Protein AF-A0A9D2L8S3-F1 (afdb_monomer_lite)

InterPro domains:
  IPR018649 SHOCT domain [PF09851] (32-58)

Secondary structure (DSSP, 8-state):
----------------------S-HHHHHHHHHHHHHHHHHTTSS-HHHHHHHHHHHHH--

Sequence (61 aa):
TATNAVNAFSQKGISTHEIIVDENDQEDIENRLKAAKKLYEEGIITKEEYESKRKEILKDL

Radius of gyration: 19.04 Å; chains: 1; bounding box: 32×61×25 Å

Foldseek 3Di:
DDDDDDPPVPPDPPPPPPPPPDPDLVVVLVVQLVVLVVCVVVVVDDPVVSVVSNVVSVVVD

Structure (mmCIF, N/CA/C/O backbone):
data_AF-A0A9D2L8S3-F1
#
_entry.id   AF-A0A9D2L8S3-F1
#
loop_
_atom_site.group_PDB
_atom_site.id
_atom_site.type_symbol
_atom_site.label_atom_id
_atom_site.label_alt_id
_atom_site.label_comp_id
_atom_site.label_asym_id
_atom_site.label_entity_id
_atom_site.label_seq_id
_atom_site.pdbx_PDB_ins_code
_atom_site.Cartn_x
_atom_site.Cartn_y
_atom_site.Cartn_z
_atom_site.occupancy
_a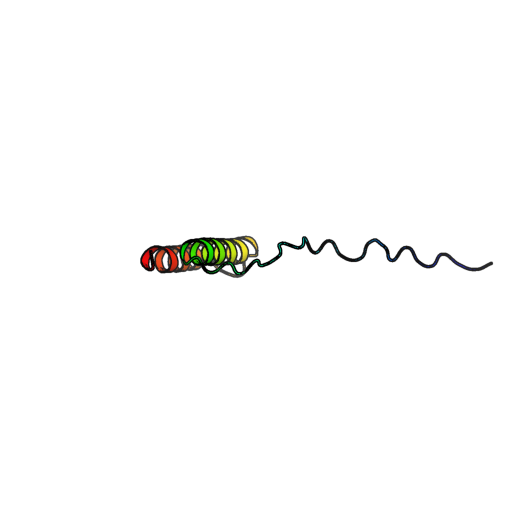tom_site.B_iso_or_equiv
_atom_site.auth_seq_id
_atom_site.auth_comp_id
_atom_site.auth_asym_id
_atom_site.auth_atom_id
_atom_site.pdbx_PDB_model_num
ATOM 1 N N . THR A 1 1 ? 23.337 47.214 4.589 1.00 51.50 1 THR A N 1
ATOM 2 C CA . THR A 1 1 ? 21.899 46.931 4.440 1.00 51.50 1 THR A CA 1
ATOM 3 C C . THR A 1 1 ? 21.672 46.107 3.202 1.00 51.50 1 THR A C 1
ATOM 5 O O . THR A 1 1 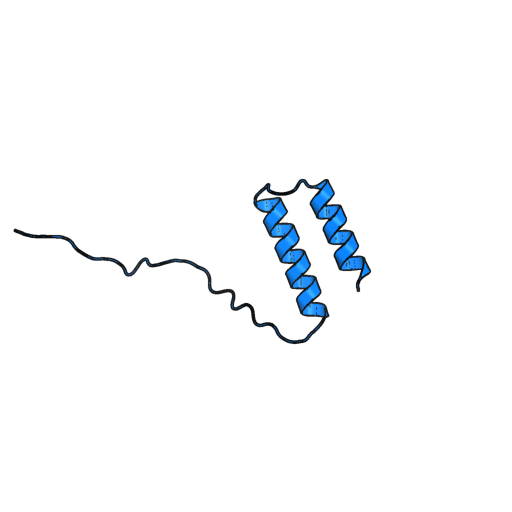? 22.288 46.402 2.190 1.00 51.50 1 THR A O 1
ATOM 8 N N . ALA A 1 2 ? 20.764 45.143 3.342 1.00 48.59 2 ALA A N 1
ATOM 9 C CA . ALA A 1 2 ? 20.200 44.238 2.348 1.00 48.59 2 ALA A CA 1
ATOM 10 C C . ALA A 1 2 ? 21.052 43.032 1.921 1.00 48.59 2 ALA A C 1
ATOM 12 O O . ALA A 1 2 ? 22.221 43.184 1.605 1.00 48.59 2 ALA A O 1
ATOM 13 N N . THR A 1 3 ? 20.542 41.807 1.835 1.00 50.41 3 THR A N 1
ATOM 14 C CA . THR A 1 3 ? 19.413 41.101 2.473 1.00 50.41 3 THR A CA 1
ATOM 15 C C . THR A 1 3 ? 19.727 39.628 2.204 1.00 50.41 3 THR A C 1
ATOM 17 O O . THR A 1 3 ? 20.182 39.293 1.113 1.00 50.41 3 THR A O 1
AT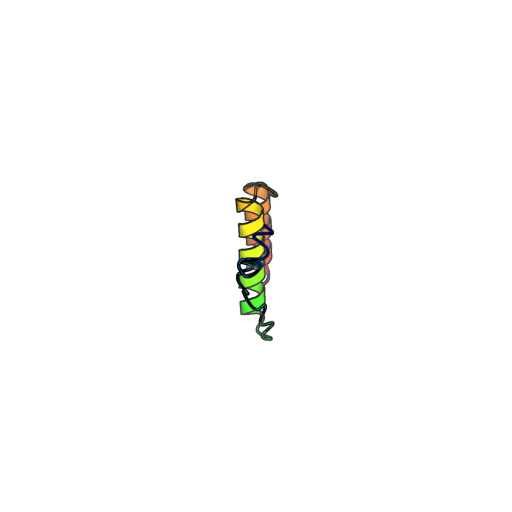OM 20 N N . ASN A 1 4 ? 19.487 38.749 3.174 1.00 60.44 4 ASN A N 1
ATOM 21 C CA . ASN A 1 4 ? 19.461 37.305 2.959 1.00 60.44 4 ASN A CA 1
ATOM 22 C C . ASN A 1 4 ? 18.481 36.950 1.830 1.00 60.44 4 ASN A C 1
ATOM 24 O O . ASN A 1 4 ? 17.271 37.051 2.009 1.00 60.44 4 ASN A O 1
ATOM 28 N N . ALA A 1 5 ? 18.999 36.534 0.684 1.00 56.94 5 ALA A N 1
ATOM 29 C CA . ALA A 1 5 ? 18.263 35.882 -0.392 1.00 56.94 5 ALA A CA 1
ATOM 30 C C . ALA A 1 5 ? 19.349 35.236 -1.260 1.00 56.94 5 ALA A C 1
ATOM 32 O O . ALA A 1 5 ? 20.210 35.929 -1.774 1.00 56.94 5 ALA A O 1
ATOM 33 N N . VAL A 1 6 ? 19.461 33.929 -1.430 1.00 56.97 6 VAL A N 1
ATOM 34 C CA . VAL A 1 6 ? 18.420 32.921 -1.549 1.00 56.97 6 VAL A CA 1
ATOM 35 C C . VAL A 1 6 ? 19.141 31.593 -1.339 1.00 56.97 6 VAL A C 1
ATOM 37 O O . VAL A 1 6 ? 19.962 31.201 -2.162 1.00 56.97 6 VAL A O 1
ATOM 40 N N . ASN A 1 7 ? 18.854 30.889 -0.248 1.00 59.56 7 ASN A N 1
ATOM 41 C CA . ASN A 1 7 ? 19.179 29.470 -0.173 1.00 59.56 7 ASN A CA 1
ATOM 42 C C . ASN A 1 7 ? 17.982 28.712 -0.758 1.00 59.56 7 ASN A C 1
ATOM 44 O O . ASN A 1 7 ? 17.103 28.250 -0.039 1.00 59.56 7 ASN A O 1
ATOM 48 N N . ALA A 1 8 ? 17.895 28.691 -2.090 1.00 57.19 8 ALA A N 1
ATOM 49 C CA . ALA A 1 8 ? 16.866 27.961 -2.834 1.00 57.19 8 ALA A CA 1
ATOM 50 C C . ALA A 1 8 ? 17.367 26.580 -3.308 1.00 57.19 8 ALA A C 1
ATOM 52 O O . ALA A 1 8 ? 16.784 25.991 -4.218 1.00 57.19 8 ALA A O 1
ATOM 53 N N . PHE A 1 9 ? 18.444 26.070 -2.690 1.00 55.09 9 PHE A N 1
ATOM 54 C CA . PHE A 1 9 ? 19.013 24.739 -2.940 1.00 55.09 9 PHE A CA 1
ATOM 55 C C . PHE A 1 9 ? 18.501 23.656 -1.972 1.00 55.09 9 PHE A C 1
ATOM 57 O O . PHE A 1 9 ? 18.987 22.535 -1.984 1.00 55.09 9 PHE A O 1
ATOM 64 N N . SER A 1 10 ? 17.458 23.930 -1.185 1.00 54.69 10 SER A N 1
ATOM 65 C CA . SER A 1 10 ? 16.616 22.861 -0.622 1.00 54.69 10 SER A CA 1
ATOM 66 C C . SER A 1 10 ? 15.357 22.696 -1.474 1.00 54.69 10 SER A C 1
ATOM 68 O O . SER A 1 10 ? 14.230 22.605 -0.988 1.00 54.69 10 SER A O 1
ATOM 70 N N . GLN A 1 11 ? 15.525 22.746 -2.798 1.00 52.94 11 GLN A N 1
ATOM 71 C CA . GLN A 1 11 ? 14.458 22.349 -3.695 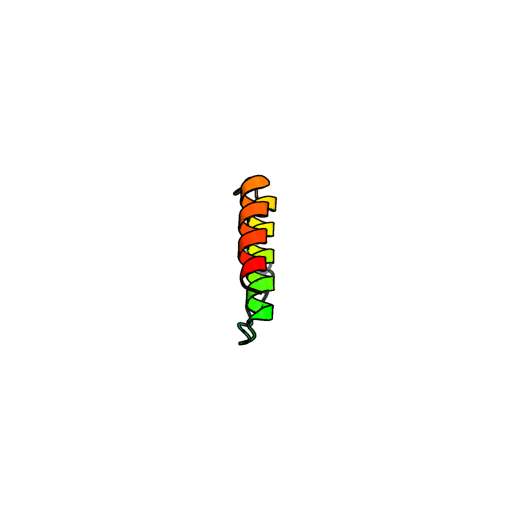1.00 52.94 11 GLN A CA 1
ATOM 72 C C . GLN A 1 11 ? 14.399 20.832 -3.701 1.00 52.94 11 GLN A C 1
ATOM 74 O O . GLN A 1 11 ? 15.090 20.149 -4.445 1.00 52.94 11 GLN A O 1
ATOM 79 N N . LYS A 1 12 ? 13.449 20.371 -2.888 1.00 54.69 12 LYS A N 1
ATOM 80 C CA . LYS A 1 12 ? 12.592 19.248 -3.227 1.00 54.69 12 LYS A CA 1
ATOM 81 C C . LYS A 1 12 ? 13.322 17.911 -3.144 1.00 54.69 12 LYS A C 1
ATOM 83 O O . LYS A 1 12 ? 13.755 17.333 -4.132 1.00 54.69 12 LYS A O 1
ATOM 88 N N . GLY A 1 13 ? 13.312 17.366 -1.930 1.00 50.94 13 GLY A N 1
ATOM 89 C CA . GLY A 1 13 ? 13.302 15.924 -1.697 1.00 50.94 13 GLY A CA 1
ATOM 90 C C . GLY A 1 13 ? 12.057 15.273 -2.306 1.00 50.94 13 GLY A C 1
ATOM 91 O O . GLY A 1 13 ? 11.208 14.745 -1.599 1.00 50.94 13 GLY A O 1
ATOM 92 N N . ILE A 1 14 ? 11.933 15.329 -3.628 1.00 52.22 14 ILE A N 1
ATOM 93 C CA . ILE A 1 14 ? 11.242 14.303 -4.390 1.00 52.22 14 ILE A CA 1
ATOM 94 C C . ILE A 1 14 ? 12.307 13.249 -4.636 1.00 52.22 14 ILE A C 1
ATOM 96 O O . ILE A 1 14 ? 13.186 13.419 -5.470 1.00 52.22 14 ILE A O 1
ATOM 100 N N . SER A 1 15 ? 12.292 12.204 -3.811 1.00 48.12 15 SER A N 1
ATOM 101 C CA . SER A 1 15 ? 13.046 10.992 -4.097 1.00 48.12 15 SER A CA 1
ATOM 102 C C . SER A 1 15 ? 12.647 10.551 -5.503 1.00 48.12 15 SER A C 1
ATOM 104 O O . SER A 1 15 ? 11.513 10.120 -5.716 1.00 48.12 15 SER A O 1
ATOM 106 N N . THR A 1 16 ? 13.554 10.753 -6.458 1.00 49.94 16 THR A N 1
ATOM 107 C CA . THR A 1 16 ? 13.471 10.280 -7.835 1.00 49.94 16 THR A CA 1
ATOM 108 C C . THR A 1 16 ? 13.522 8.759 -7.797 1.00 49.94 16 THR A C 1
ATOM 110 O O . THR A 1 16 ? 14.544 8.151 -8.087 1.00 49.94 16 THR A O 1
ATOM 113 N N . HIS A 1 17 ? 12.434 8.116 -7.378 1.00 51.41 17 HIS A N 1
ATOM 114 C CA . HIS A 1 17 ? 12.161 6.782 -7.882 1.00 51.41 17 HIS A CA 1
ATOM 115 C C . HIS A 1 17 ? 11.731 7.010 -9.323 1.00 51.41 17 HIS A C 1
ATOM 117 O O . HIS A 1 17 ? 10.571 7.289 -9.618 1.00 51.41 17 HIS A O 1
ATOM 123 N N . GLU A 1 18 ? 12.751 7.063 -10.172 1.00 48.94 18 GLU A N 1
ATOM 124 C CA . GLU A 1 18 ? 12.668 6.904 -11.609 1.00 48.94 18 GLU A CA 1
ATOM 125 C C . GLU A 1 18 ? 11.682 5.763 -11.865 1.00 48.94 18 GLU A C 1
ATOM 127 O O . GLU A 1 18 ? 11.900 4.636 -11.424 1.00 48.94 18 GLU A O 1
ATOM 132 N N . ILE A 1 19 ? 10.529 6.075 -12.457 1.00 56.47 19 ILE A N 1
ATOM 133 C CA . ILE A 1 19 ? 9.612 5.036 -12.913 1.00 56.47 19 ILE A CA 1
ATOM 134 C C . ILE A 1 19 ? 10.240 4.533 -14.209 1.00 56.47 19 ILE A C 1
ATOM 136 O O . ILE A 1 19 ? 9.910 5.005 -15.296 1.00 56.47 19 ILE A O 1
ATOM 140 N N . ILE A 1 20 ? 11.240 3.665 -14.063 1.00 53.19 20 ILE A N 1
ATOM 141 C CA . ILE A 1 20 ? 11.760 2.850 -15.151 1.00 53.19 20 ILE A CA 1
ATOM 142 C C . ILE A 1 20 ? 10.603 1.911 -15.486 1.00 53.19 20 ILE A C 1
ATOM 144 O O . ILE A 1 20 ? 10.287 1.003 -14.726 1.00 53.19 20 ILE A O 1
ATOM 148 N N . VAL A 1 21 ? 9.869 2.226 -16.552 1.00 55.72 21 VAL A N 1
ATOM 149 C CA . VAL A 1 21 ? 8.873 1.310 -17.109 1.00 55.72 21 VAL A CA 1
ATOM 150 C C . VAL A 1 21 ? 9.661 0.332 -17.969 1.00 55.72 21 VAL A C 1
ATOM 152 O O . VAL A 1 21 ? 9.784 0.536 -19.174 1.00 55.72 21 VAL A O 1
ATOM 155 N N . ASP A 1 22 ? 10.279 -0.657 -17.324 1.00 46.03 22 ASP A N 1
ATOM 156 C CA . ASP A 1 22 ? 10.822 -1.821 -18.016 1.00 46.03 22 ASP A CA 1
ATOM 157 C C . ASP A 1 22 ? 9.679 -2.816 -18.267 1.00 46.03 22 ASP A C 1
ATOM 159 O O . ASP A 1 22 ? 8.814 -3.058 -17.423 1.00 46.03 22 ASP A O 1
ATOM 163 N N . GLU A 1 23 ? 9.638 -3.340 -19.488 1.00 51.91 23 GLU A N 1
ATOM 164 C CA . GLU A 1 23 ? 8.544 -4.118 -20.078 1.00 51.91 23 GLU A CA 1
ATOM 165 C C . GLU A 1 23 ? 8.505 -5.569 -19.550 1.00 51.91 23 GLU A C 1
ATOM 167 O O . GLU A 1 23 ? 8.534 -6.528 -20.319 1.00 51.91 23 GLU A O 1
ATOM 172 N N . ASN A 1 24 ? 8.470 -5.752 -18.227 1.00 57.44 24 ASN A N 1
ATOM 173 C CA . ASN A 1 24 ? 8.307 -7.058 -17.588 1.00 57.44 24 ASN A CA 1
ATOM 174 C C . ASN A 1 24 ? 7.029 -7.069 -16.742 1.00 57.44 24 ASN A C 1
ATOM 176 O O . ASN A 1 24 ? 6.951 -6.403 -15.714 1.00 57.44 24 ASN A O 1
ATOM 180 N N . ASP A 1 25 ? 6.041 -7.879 -17.128 1.00 61.03 25 ASP A N 1
ATOM 181 C CA . ASP A 1 25 ? 4.735 -7.994 -16.450 1.00 61.03 25 ASP A CA 1
ATOM 182 C C . ASP A 1 25 ? 4.843 -8.249 -14.929 1.00 61.03 25 ASP A C 1
ATOM 184 O O . ASP A 1 25 ? 3.983 -7.846 -14.146 1.00 61.03 25 ASP A O 1
ATOM 188 N N . GLN A 1 26 ? 5.931 -8.881 -14.477 1.00 61.81 26 GLN A N 1
ATOM 189 C CA . GLN A 1 26 ? 6.207 -9.103 -13.053 1.00 61.81 26 GLN A CA 1
ATOM 190 C C . GLN A 1 26 ? 6.552 -7.814 -12.290 1.00 61.81 26 GLN A C 1
ATOM 192 O O . GLN A 1 26 ? 6.172 -7.670 -11.125 1.00 61.81 26 GLN A O 1
ATOM 197 N N . GLU A 1 27 ? 7.231 -6.868 -12.937 1.00 63.12 27 GLU A N 1
ATOM 198 C CA . GLU A 1 27 ? 7.601 -5.577 -12.352 1.00 63.12 27 GLU A CA 1
ATOM 199 C C . GLU A 1 27 ? 6.379 -4.646 -12.250 1.00 63.12 27 GLU A C 1
ATOM 201 O O . GLU A 1 27 ? 6.231 -3.907 -11.272 1.00 63.12 27 GLU A O 1
ATOM 206 N N . ASP A 1 28 ? 5.426 -4.754 -13.182 1.00 76.50 28 ASP A N 1
ATOM 207 C CA . ASP A 1 28 ? 4.145 -4.036 -13.105 1.00 76.50 28 ASP A CA 1
ATOM 208 C C . ASP A 1 28 ? 3.288 -4.513 -11.916 1.00 76.50 28 ASP A C 1
ATOM 210 O O . ASP A 1 28 ? 2.743 -3.705 -11.157 1.00 76.50 28 ASP A O 1
ATOM 214 N N . ILE A 1 29 ? 3.233 -5.825 -11.662 1.00 82.31 29 ILE A N 1
ATOM 215 C CA . ILE A 1 29 ? 2.522 -6.389 -10.501 1.00 82.31 29 ILE A CA 1
ATOM 216 C C . ILE A 1 29 ? 3.114 -5.865 -9.185 1.00 82.31 29 ILE A C 1
ATOM 218 O O . ILE A 1 29 ? 2.367 -5.442 -8.293 1.00 82.31 29 ILE A O 1
ATOM 222 N N . GLU A 1 30 ? 4.442 -5.842 -9.053 1.00 82.69 30 GLU A N 1
ATOM 223 C CA . GLU A 1 30 ? 5.108 -5.316 -7.857 1.00 82.69 30 GLU A CA 1
ATOM 224 C C . GLU A 1 30 ? 4.830 -3.816 -7.661 1.00 82.69 30 GLU A C 1
ATOM 226 O O . GLU A 1 30 ? 4.488 -3.378 -6.554 1.00 82.69 30 GLU A O 1
ATOM 231 N N . ASN A 1 31 ? 4.873 -3.035 -8.741 1.00 84.25 31 ASN A N 1
ATOM 232 C CA . ASN A 1 31 ? 4.555 -1.609 -8.714 1.00 84.25 31 ASN A CA 1
ATOM 233 C C . ASN A 1 31 ? 3.094 -1.346 -8.315 1.00 84.25 31 ASN A C 1
ATOM 235 O O . ASN A 1 31 ? 2.828 -0.492 -7.456 1.00 84.25 31 ASN A O 1
ATOM 239 N N . ARG A 1 32 ? 2.143 -2.120 -8.851 1.00 85.62 32 ARG A N 1
ATOM 240 C CA . ARG A 1 32 ? 0.716 -2.054 -8.482 1.00 85.62 32 ARG A CA 1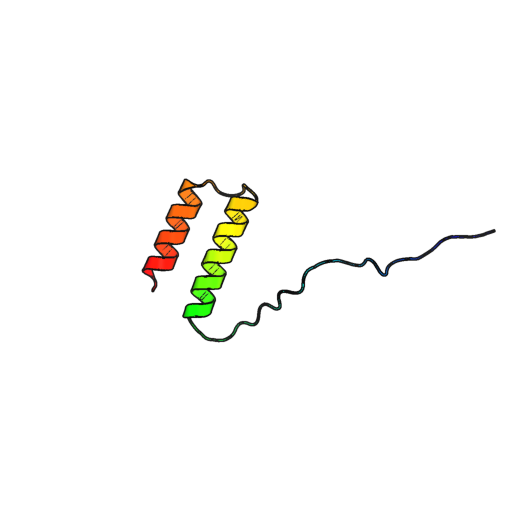
ATOM 241 C C . ARG A 1 32 ? 0.499 -2.386 -7.002 1.00 85.62 32 ARG A C 1
ATOM 243 O O . ARG A 1 32 ? -0.261 -1.688 -6.321 1.00 85.62 32 ARG A O 1
ATOM 250 N N . LEU A 1 33 ? 1.192 -3.396 -6.471 1.00 89.06 33 LEU A N 1
ATOM 251 C CA . LEU A 1 33 ? 1.142 -3.753 -5.047 1.00 89.06 33 LEU A CA 1
ATOM 252 C C . LEU A 1 33 ? 1.720 -2.648 -4.155 1.00 89.06 33 LEU A C 1
ATOM 254 O O . LEU A 1 33 ? 1.126 -2.300 -3.128 1.00 89.06 33 LEU A O 1
ATOM 258 N N . LYS A 1 34 ? 2.851 -2.063 -4.555 1.00 89.25 34 LYS A N 1
ATOM 259 C CA . LYS A 1 34 ? 3.498 -0.959 -3.835 1.00 89.25 34 LYS A CA 1
ATOM 260 C C . LYS A 1 34 ? 2.606 0.282 -3.794 1.00 89.25 34 LYS A C 1
ATOM 262 O O . LYS A 1 34 ? 2.461 0.894 -2.735 1.00 89.25 34 LYS A O 1
ATOM 267 N N . ALA A 1 35 ? 1.947 0.609 -4.906 1.00 87.44 35 ALA A N 1
ATOM 268 C CA . ALA A 1 35 ? 0.972 1.693 -4.971 1.00 87.44 35 ALA A CA 1
ATOM 269 C C . ALA A 1 35 ? -0.231 1.439 -4.046 1.00 87.44 35 ALA A C 1
ATOM 271 O O . ALA A 1 35 ? -0.609 2.325 -3.280 1.00 87.44 35 ALA A O 1
ATOM 272 N N . ALA A 1 36 ? -0.793 0.224 -4.048 1.00 88.88 36 ALA A N 1
ATOM 273 C CA . ALA A 1 36 ? -1.893 -0.136 -3.150 1.00 88.88 36 ALA A CA 1
ATOM 274 C C . ALA A 1 36 ? -1.497 -0.010 -1.668 1.00 88.88 36 ALA A C 1
ATOM 276 O O . ALA A 1 36 ? -2.267 0.521 -0.867 1.00 88.88 36 ALA A O 1
ATOM 277 N N . LYS A 1 37 ? -0.281 -0.439 -1.308 1.00 89.38 37 LYS A N 1
ATOM 278 C CA . LYS A 1 37 ? 0.240 -0.326 0.061 1.00 89.38 37 LYS A CA 1
ATOM 279 C C . LYS A 1 37 ? 0.397 1.132 0.488 1.00 89.38 37 LYS A C 1
ATOM 281 O O . LYS A 1 37 ? -0.002 1.482 1.594 1.00 89.38 37 LYS A O 1
ATOM 286 N N . LYS A 1 38 ? 0.911 1.985 -0.399 1.00 90.75 38 LYS A N 1
ATOM 287 C CA . LYS A 1 38 ? 1.048 3.421 -0.136 1.00 90.75 38 LYS A CA 1
ATOM 288 C C . LYS A 1 38 ? -0.304 4.078 0.159 1.00 90.75 38 LYS A C 1
ATOM 290 O O . LYS A 1 38 ? -0.412 4.816 1.128 1.00 90.75 38 LYS A O 1
ATOM 295 N N . LEU A 1 39 ? -1.345 3.759 -0.614 1.00 91.06 39 LEU A N 1
ATOM 296 C CA . LEU A 1 39 ? -2.698 4.288 -0.380 1.00 91.06 39 LEU A CA 1
ATOM 297 C C . LEU A 1 39 ? -3.256 3.889 0.995 1.00 91.06 39 LEU A C 1
ATOM 299 O O . LEU A 1 39 ? -3.964 4.671 1.626 1.00 91.06 39 LEU A O 1
ATOM 303 N N . TYR A 1 40 ? -2.944 2.675 1.453 1.00 91.62 40 TYR A N 1
ATOM 304 C CA . TYR A 1 40 ? -3.322 2.212 2.786 1.00 91.62 40 TYR A CA 1
ATOM 305 C C . TYR A 1 40 ? -2.538 2.939 3.887 1.00 91.62 40 TYR A C 1
ATOM 307 O O . TYR A 1 40 ? -3.129 3.385 4.867 1.00 91.62 40 TYR A O 1
ATOM 315 N N . GLU A 1 41 ? -1.224 3.103 3.717 1.00 90.75 41 GLU A N 1
ATOM 316 C CA . GLU A 1 41 ? -0.369 3.842 4.659 1.00 90.75 41 GLU A CA 1
ATOM 317 C C . GLU A 1 41 ? -0.750 5.326 4.759 1.00 90.75 41 GLU A C 1
ATOM 319 O O . GLU A 1 41 ? -0.693 5.906 5.841 1.00 90.75 41 GLU A O 1
ATOM 324 N N . GLU A 1 42 ? -1.197 5.926 3.655 1.00 93.56 42 GLU A N 1
ATOM 325 C CA . GLU A 1 42 ? -1.736 7.290 3.611 1.00 93.56 42 GLU A CA 1
ATOM 326 C C . GLU A 1 42 ? -3.160 7.393 4.193 1.00 93.56 42 GLU A C 1
ATOM 328 O O . GLU A 1 42 ? -3.688 8.496 4.330 1.00 93.56 42 GLU A O 1
ATOM 333 N N . GLY A 1 43 ? -3.792 6.267 4.547 1.00 90.94 43 GLY A N 1
ATOM 334 C CA . GLY A 1 43 ? -5.155 6.224 5.082 1.00 90.94 43 GLY A CA 1
ATOM 335 C C . GLY A 1 43 ? -6.236 6.592 4.061 1.00 90.94 43 GLY A C 1
ATOM 336 O O . GLY A 1 43 ? -7.356 6.913 4.453 1.00 90.94 43 GLY A O 1
ATOM 337 N N . ILE A 1 44 ? -5.910 6.561 2.762 1.00 94.69 44 ILE A N 1
ATOM 338 C CA . ILE A 1 44 ? -6.844 6.849 1.661 1.00 94.69 44 ILE A CA 1
ATOM 339 C C . ILE A 1 44 ? -7.817 5.685 1.467 1.00 94.69 44 ILE A C 1
ATOM 341 O O . ILE A 1 44 ? -8.978 5.903 1.126 1.00 94.69 44 ILE A O 1
ATOM 345 N N . ILE A 1 45 ? -7.339 4.458 1.681 1.00 92.50 45 ILE A N 1
ATOM 346 C CA . ILE A 1 45 ? -8.147 3.239 1.618 1.00 92.50 45 ILE A CA 1
ATOM 347 C C . ILE A 1 45 ? -8.105 2.496 2.947 1.00 92.50 45 ILE A C 1
ATOM 349 O O . ILE A 1 45 ? -7.133 2.565 3.705 1.00 92.50 45 ILE A O 1
ATOM 353 N N . THR A 1 46 ? -9.160 1.741 3.213 1.00 93.44 46 THR A N 1
ATOM 354 C CA . THR A 1 46 ? -9.243 0.878 4.391 1.00 93.44 46 THR A CA 1
ATOM 355 C C . THR A 1 46 ? -8.425 -0.404 4.209 1.00 93.44 46 THR A C 1
ATOM 357 O O . THR A 1 46 ? -8.056 -0.796 3.099 1.00 93.44 46 THR A O 1
ATOM 360 N N . LYS A 1 47 ? -8.156 -1.106 5.318 1.00 91.69 47 LYS A N 1
ATOM 361 C CA . LYS A 1 47 ? -7.456 -2.400 5.287 1.00 91.69 47 LYS A CA 1
ATOM 362 C C . LYS A 1 47 ? -8.176 -3.422 4.399 1.00 91.69 47 LYS A C 1
ATOM 364 O O . LYS A 1 47 ? -7.526 -4.190 3.700 1.00 91.69 47 LYS A O 1
ATOM 369 N N . GLU A 1 48 ? -9.505 -3.429 4.429 1.00 93.56 48 GLU A N 1
ATOM 370 C CA . GLU A 1 48 ? -10.334 -4.352 3.647 1.00 93.56 48 GLU A CA 1
ATOM 371 C C . GLU A 1 48 ? -10.188 -4.099 2.141 1.00 93.56 48 GLU A C 1
ATOM 373 O O . GLU A 1 48 ? -9.962 -5.037 1.375 1.00 93.56 48 GLU A O 1
ATOM 378 N N . GLU A 1 49 ? -10.227 -2.832 1.725 1.00 91.44 49 GLU A N 1
ATOM 379 C CA . GLU A 1 49 ? -10.028 -2.431 0.328 1.00 91.44 49 GLU A CA 1
ATOM 380 C C . GLU A 1 49 ? -8.615 -2.747 -0.167 1.00 91.44 49 GLU A C 1
ATOM 382 O O . GLU A 1 49 ? -8.448 -3.243 -1.284 1.00 91.44 49 GLU A O 1
ATOM 387 N N . TYR A 1 50 ? -7.599 -2.516 0.670 1.00 93.50 50 TYR A N 1
ATOM 388 C CA . TYR A 1 50 ? -6.219 -2.889 0.363 1.00 93.50 50 TYR A CA 1
ATOM 389 C C . TYR A 1 50 ? -6.075 -4.397 0.129 1.00 93.50 50 TYR A C 1
ATOM 391 O O . TYR A 1 50 ? -5.510 -4.812 -0.885 1.00 93.50 50 TYR A O 1
ATOM 399 N N . GLU A 1 51 ? -6.613 -5.222 1.031 1.00 92.19 51 GLU A N 1
ATOM 400 C CA . GLU A 1 51 ? -6.568 -6.683 0.908 1.00 92.19 51 GLU A CA 1
ATOM 401 C C . GLU A 1 51 ? -7.313 -7.176 -0.340 1.00 92.19 51 GLU A C 1
A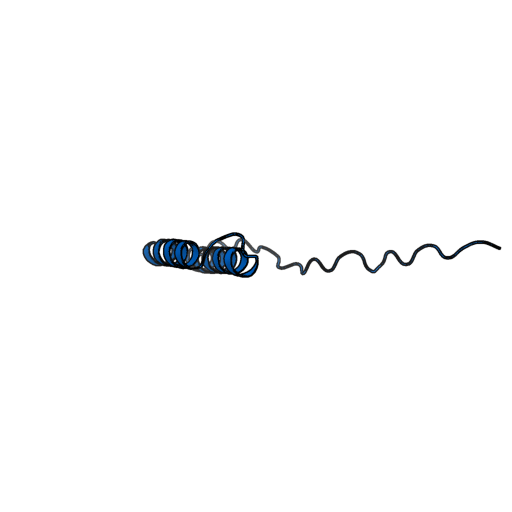TOM 403 O O . GLU A 1 51 ? -6.837 -8.091 -1.017 1.00 92.19 51 GLU A O 1
ATOM 408 N N . SER A 1 52 ? -8.449 -6.557 -0.681 1.00 93.62 52 SER A N 1
ATOM 409 C CA . SER A 1 52 ? -9.186 -6.875 -1.908 1.00 93.62 52 SER A CA 1
ATOM 410 C C . SER A 1 52 ? -8.350 -6.571 -3.151 1.00 93.62 52 SER A C 1
ATOM 412 O O . SER A 1 52 ? -8.122 -7.464 -3.967 1.00 93.62 52 SER A O 1
ATOM 414 N N . LYS A 1 53 ? -7.800 -5.353 -3.255 1.00 89.50 53 LYS A N 1
ATOM 415 C CA . LYS A 1 53 ? -6.938 -4.951 -4.380 1.00 89.50 53 LYS A CA 1
ATOM 416 C C . LYS A 1 53 ? -5.699 -5.828 -4.503 1.00 89.50 53 LYS A C 1
ATOM 418 O O . LYS A 1 53 ? -5.327 -6.227 -5.602 1.00 89.50 53 LYS A O 1
ATOM 423 N N . ARG A 1 54 ? -5.064 -6.158 -3.376 1.00 90.12 54 ARG A N 1
ATOM 424 C CA . ARG A 1 54 ? -3.897 -7.043 -3.338 1.00 90.12 54 ARG A CA 1
ATOM 425 C C . ARG A 1 54 ? -4.227 -8.432 -3.882 1.00 90.12 54 ARG A C 1
ATOM 427 O O . ARG A 1 54 ? -3.434 -8.980 -4.639 1.00 90.12 54 ARG A O 1
ATOM 434 N N . LYS A 1 55 ? -5.378 -9.000 -3.512 1.00 91.88 55 LYS A N 1
ATOM 435 C CA . LYS A 1 55 ? -5.827 -10.302 -4.030 1.00 91.88 55 LYS A CA 1
ATOM 436 C C . LYS A 1 55 ? -6.124 -10.261 -5.523 1.00 91.88 55 LYS A C 1
ATOM 438 O O . LYS A 1 55 ? -5.790 -11.220 -6.205 1.00 91.88 55 LYS A O 1
ATOM 443 N N . GLU A 1 56 ? -6.726 -9.183 -6.019 1.00 89.56 56 GLU A N 1
ATOM 444 C CA . GLU A 1 56 ? -6.975 -9.010 -7.454 1.00 89.56 56 GLU A CA 1
ATOM 445 C C . GLU A 1 56 ? -5.669 -8.947 -8.244 1.00 89.56 56 GLU A C 1
ATOM 447 O O . GLU A 1 56 ? -5.502 -9.703 -9.191 1.00 89.56 56 GLU A O 1
ATOM 452 N N . ILE A 1 57 ? -4.708 -8.134 -7.797 1.00 87.69 57 ILE A N 1
ATOM 453 C CA . ILE A 1 57 ? -3.397 -8.009 -8.451 1.00 87.69 57 ILE A CA 1
ATOM 454 C C . ILE A 1 57 ? -2.650 -9.354 -8.478 1.00 87.69 57 ILE A C 1
ATOM 456 O O . ILE A 1 57 ? -2.016 -9.687 -9.469 1.00 87.69 57 ILE A O 1
ATOM 460 N N . LEU A 1 58 ? -2.748 -10.149 -7.408 1.00 86.12 58 LEU A N 1
ATOM 461 C CA . LEU A 1 58 ? -2.125 -11.477 -7.334 1.00 86.12 58 LEU A CA 1
ATOM 462 C C . LEU A 1 58 ? -2.870 -12.561 -8.120 1.00 86.12 58 LEU A C 1
ATOM 464 O O . LEU A 1 58 ? -2.320 -13.640 -8.311 1.00 86.12 58 LEU A O 1
ATOM 468 N N . LYS A 1 59 ? -4.119 -12.316 -8.523 1.00 87.31 59 LYS A N 1
ATOM 469 C CA . LYS A 1 59 ? -4.899 -13.241 -9.355 1.00 87.31 59 LYS A CA 1
ATOM 470 C C . LYS A 1 59 ? -4.513 -13.140 -10.834 1.00 87.31 59 LYS A C 1
ATOM 472 O O . LYS A 1 59 ? -4.762 -14.083 -11.576 1.00 87.31 59 LYS A O 1
ATOM 477 N N . ASP A 1 60 ? -3.935 -12.008 -11.233 1.00 68.06 60 ASP A N 1
ATOM 478 C CA . ASP A 1 60 ? -3.424 -11.763 -12.586 1.00 68.06 60 ASP A CA 1
ATOM 479 C C . ASP A 1 60 ? -2.045 -12.424 -12.833 1.00 68.06 60 ASP A C 1
ATOM 481 O O . ASP A 1 60 ? -1.542 -12.358 -13.952 1.00 68.06 60 ASP A O 1
ATOM 485 N N . LEU A 1 61 ? -1.440 -13.045 -11.806 1.00 65.69 61 LEU A N 1
ATOM 486 C CA . LEU A 1 61 ? -0.176 -13.797 -11.862 1.00 65.69 61 LEU A CA 1
ATOM 487 C C . LEU A 1 61 ? -0.417 -15.278 -12.204 1.00 65.69 61 LEU A C 1
ATOM 489 O O . LEU A 1 61 ? 0.377 -15.831 -12.996 1.00 65.69 61 LEU A O 1
#

pLDDT: mean 73.18, std 17.72, range [46.03, 94.69]

Organism: NCBI:txid2838560